Protein AF-A0A8J7X4N8-F1 (afdb_monomer_lite)

Secondary structure (DSSP, 8-state):
--EEEEEEEE-SS-EEEEEEEEEETT--SHHHHHTTTT----

pLDDT: mean 93.08, std 3.37, range [78.81, 97.38]

Sequence (42 aa):
MDAVVISYRRGRRTQNTYQMVIQPEGTKTKADAEKLIGKKVE

Radius of gyration: 11.46 Å; chains: 1; bounding box: 22×22×28 Å

Foldseek 3Di:
DDKAFPAADDDPPGGDPVGTDIGDPPDDDPVSVVVCPPPDDD

Structure (mmCIF, N/CA/C/O backbone):
data_AF-A0A8J7X4N8-F1
#
_entry.id   AF-A0A8J7X4N8-F1
#
loop_
_atom_site.group_PDB
_atom_site.id
_atom_site.type_symbol
_atom_site.label_atom_id
_atom_site.label_alt_id
_atom_site.label_comp_id
_atom_site.label_asym_id
_atom_site.label_entity_id
_atom_site.label_seq_id
_atom_site.pdbx_PDB_ins_code
_atom_site.Cartn_x
_atom_site.Cartn_y
_atom_site.Cartn_z
_atom_site.occupancy
_atom_site.B_iso_or_equiv
_atom_site.auth_seq_id
_atom_site.auth_comp_id
_atom_site.auth_asym_id
_atom_site.auth_atom_id
_atom_site.pdbx_PDB_model_num
ATOM 1 N N . MET A 1 1 ? -11.910 -8.345 5.185 1.00 78.81 1 MET A N 1
ATOM 2 C CA . MET A 1 1 ? -11.960 -6.876 5.045 1.00 78.81 1 MET A CA 1
ATOM 3 C C . MET A 1 1 ? -11.500 -6.627 3.648 1.00 78.81 1 MET A C 1
ATOM 5 O O . MET A 1 1 ? -10.383 -7.023 3.327 1.00 78.81 1 MET A O 1
ATOM 9 N N . ASP A 1 2 ? -12.375 -6.062 2.842 1.00 87.62 2 ASP A N 1
ATOM 10 C CA . ASP A 1 2 ? -12.144 -6.051 1.414 1.00 87.62 2 ASP A CA 1
ATOM 11 C C . ASP A 1 2 ? -11.303 -4.825 1.065 1.00 87.62 2 ASP A C 1
ATOM 13 O O . ASP A 1 2 ? -11.341 -3.782 1.732 1.00 87.62 2 ASP A O 1
ATOM 17 N N . ALA A 1 3 ? -10.445 -4.982 0.068 1.00 91.88 3 ALA A N 1
ATOM 18 C CA . ALA A 1 3 ? -9.554 -3.932 -0.378 1.00 91.88 3 ALA A CA 1
ATOM 19 C C . ALA A 1 3 ? -9.452 -3.978 -1.894 1.00 91.88 3 ALA A C 1
ATOM 21 O O . ALA A 1 3 ? -9.330 -5.041 -2.499 1.00 91.88 3 ALA A O 1
ATOM 22 N N . VAL A 1 4 ? -9.465 -2.800 -2.507 1.00 94.00 4 VAL A N 1
ATOM 23 C CA . VAL A 1 4 ? -9.278 -2.675 -3.948 1.00 94.00 4 VAL A CA 1
ATOM 24 C C . VAL A 1 4 ? -7.802 -2.424 -4.217 1.00 94.00 4 VAL A C 1
ATOM 26 O O . VAL A 1 4 ? -7.215 -1.465 -3.709 1.00 94.00 4 VAL A O 1
ATOM 29 N N . VAL A 1 5 ? -7.189 -3.279 -5.032 1.00 93.19 5 VAL A N 1
ATOM 30 C CA . VAL A 1 5 ? -5.849 -3.028 -5.567 1.00 93.19 5 VAL A CA 1
ATOM 31 C C . VAL A 1 5 ? -5.949 -1.896 -6.583 1.00 93.19 5 VAL A C 1
ATOM 33 O O . VAL A 1 5 ? -6.586 -2.048 -7.621 1.00 93.19 5 VAL A O 1
ATOM 36 N N . ILE A 1 6 ? -5.306 -0.760 -6.304 1.00 94.56 6 ILE A N 1
ATOM 37 C CA . ILE A 1 6 ? -5.302 0.376 -7.233 1.00 94.56 6 ILE A CA 1
ATOM 38 C C . ILE A 1 6 ? -4.233 0.164 -8.3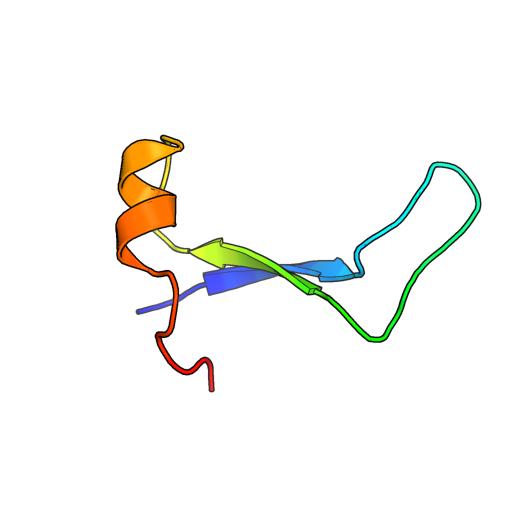02 1.00 94.56 6 ILE A C 1
ATOM 40 O O . ILE A 1 6 ? -4.492 0.283 -9.497 1.00 94.56 6 ILE A O 1
ATOM 44 N N . SER A 1 7 ? -2.992 -0.068 -7.870 1.00 95.31 7 SER A N 1
ATOM 45 C CA . SER A 1 7 ? -1.839 -0.195 -8.765 1.00 95.31 7 SER A CA 1
ATOM 46 C C . SER A 1 7 ? -0.601 -0.673 -8.012 1.00 95.31 7 SER A C 1
ATOM 48 O O . SER A 1 7 ? -0.571 -0.704 -6.785 1.00 95.31 7 SER A O 1
ATOM 50 N N . TYR A 1 8 ? 0.462 -0.984 -8.744 1.00 97.38 8 TYR A N 1
ATOM 51 C CA . TYR A 1 8 ? 1.804 -1.043 -8.176 1.00 97.38 8 TYR A CA 1
ATOM 52 C C . TYR A 1 8 ? 2.318 0.349 -7.804 1.00 97.38 8 TYR A C 1
ATOM 54 O O . TYR A 1 8 ? 1.947 1.352 -8.421 1.00 97.38 8 TYR A O 1
ATOM 62 N N . ARG A 1 9 ? 3.237 0.417 -6.836 1.00 96.12 9 ARG A N 1
ATOM 63 C CA . ARG A 1 9 ? 3.899 1.674 -6.481 1.00 96.12 9 ARG A CA 1
ATOM 64 C C . ARG A 1 9 ? 4.656 2.194 -7.698 1.00 96.12 9 ARG A C 1
ATOM 66 O O . ARG A 1 9 ? 5.519 1.516 -8.245 1.00 96.12 9 ARG A O 1
ATOM 73 N N . ARG A 1 10 ? 4.351 3.411 -8.134 1.00 97.25 10 ARG A N 1
ATOM 74 C CA . ARG A 1 10 ? 4.870 3.945 -9.397 1.00 97.25 10 ARG A CA 1
ATOM 75 C C . ARG A 1 10 ? 5.223 5.420 -9.303 1.00 97.25 10 ARG A C 1
ATOM 77 O O . ARG A 1 10 ? 4.604 6.171 -8.556 1.00 97.25 10 ARG A O 1
ATOM 84 N N . GLY A 1 11 ? 6.220 5.817 -10.084 1.00 95.62 11 GLY A N 1
ATOM 85 C CA . GLY A 1 11 ? 6.461 7.205 -10.455 1.00 95.62 11 GLY A CA 1
ATOM 86 C C . GLY A 1 11 ? 5.737 7.545 -11.759 1.00 95.62 11 GLY A C 1
ATOM 87 O O . GLY A 1 11 ? 5.007 6.733 -12.330 1.00 95.62 11 GLY A O 1
ATOM 88 N N . ARG A 1 12 ? 5.978 8.749 -12.286 1.00 95.44 12 ARG A N 1
ATOM 89 C CA . ARG A 1 12 ? 5.324 9.214 -13.523 1.00 95.44 12 ARG A CA 1
ATOM 90 C C . ARG A 1 12 ? 5.643 8.344 -14.751 1.00 95.44 12 ARG A C 1
ATOM 92 O O . ARG A 1 12 ? 4.797 8.214 -15.627 1.00 95.44 12 ARG A O 1
ATOM 99 N N . ARG A 1 13 ? 6.849 7.767 -14.824 1.00 96.44 13 ARG A N 1
ATOM 100 C CA . ARG A 1 13 ? 7.339 6.954 -15.961 1.00 96.44 13 ARG A CA 1
ATOM 101 C C . ARG A 1 13 ? 7.931 5.599 -15.553 1.00 96.44 13 ARG A C 1
ATOM 103 O O . ARG A 1 13 ? 8.432 4.877 -16.402 1.00 96.44 13 ARG A O 1
ATOM 110 N N . THR A 1 14 ? 7.912 5.272 -14.265 1.00 96.19 14 THR A N 1
ATOM 111 C CA . THR A 1 14 ? 8.522 4.056 -13.712 1.00 96.19 14 THR A CA 1
ATOM 112 C C . THR A 1 14 ? 7.523 3.341 -12.820 1.00 96.19 14 THR A C 1
ATOM 114 O O . THR A 1 14 ? 6.685 3.984 -12.188 1.00 96.19 14 THR A O 1
ATOM 117 N N . GLN A 1 15 ? 7.609 2.017 -12.754 1.00 95.88 15 GLN A N 1
ATOM 118 C CA . GLN A 1 15 ? 6.733 1.186 -11.936 1.00 95.88 15 GLN A CA 1
ATOM 119 C 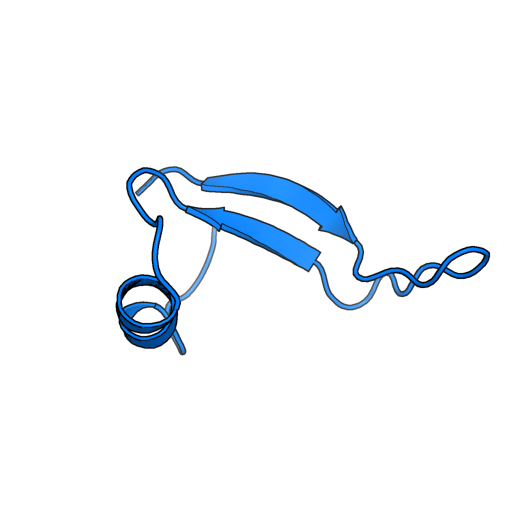C . GLN A 1 15 ? 7.580 0.203 -11.136 1.00 95.88 15 GLN A C 1
ATOM 121 O O . GLN A 1 15 ? 8.423 -0.491 -11.693 1.00 95.88 15 GLN A O 1
ATOM 126 N N . ASN A 1 16 ? 7.363 0.169 -9.827 1.00 96.50 16 ASN A N 1
ATOM 127 C CA . ASN A 1 16 ? 7.986 -0.776 -8.920 1.00 96.50 16 ASN A CA 1
ATOM 128 C C . ASN A 1 16 ? 6.992 -1.903 -8.625 1.00 96.50 16 ASN A C 1
ATOM 130 O O . ASN A 1 16 ? 5.998 -1.694 -7.936 1.00 96.50 16 ASN A O 1
ATOM 134 N N . THR A 1 17 ? 7.274 -3.096 -9.137 1.00 95.88 17 THR A N 1
ATOM 135 C CA . THR A 1 17 ? 6.407 -4.275 -9.026 1.00 95.88 17 THR A CA 1
ATOM 136 C C . THR A 1 17 ? 6.526 -5.013 -7.691 1.00 95.88 17 THR A C 1
ATOM 138 O O . THR A 1 17 ? 5.691 -5.861 -7.401 1.00 95.88 17 THR A O 1
ATOM 141 N N . TYR A 1 18 ? 7.506 -4.671 -6.847 1.00 96.50 18 TYR A N 1
ATOM 142 C CA . TYR A 1 18 ? 7.690 -5.288 -5.526 1.00 96.50 18 TYR A CA 1
ATOM 143 C C . TYR A 1 18 ? 6.719 -4.757 -4.465 1.00 96.50 18 TYR A C 1
ATOM 145 O O . TYR A 1 18 ? 6.644 -5.304 -3.369 1.00 96.50 18 TYR A O 1
ATOM 153 N N . GLN A 1 19 ? 6.019 -3.655 -4.747 1.00 95.44 19 GLN A N 1
ATOM 154 C CA . GLN A 1 19 ? 5.124 -2.997 -3.796 1.00 95.44 19 GLN A CA 1
ATOM 155 C C . GLN A 1 19 ? 3.816 -2.607 -4.476 1.00 95.44 19 GLN A C 1
ATOM 157 O O . GLN A 1 19 ? 3.816 -2.088 -5.593 1.00 95.44 19 GLN A O 1
ATOM 162 N N . MET A 1 20 ? 2.704 -2.80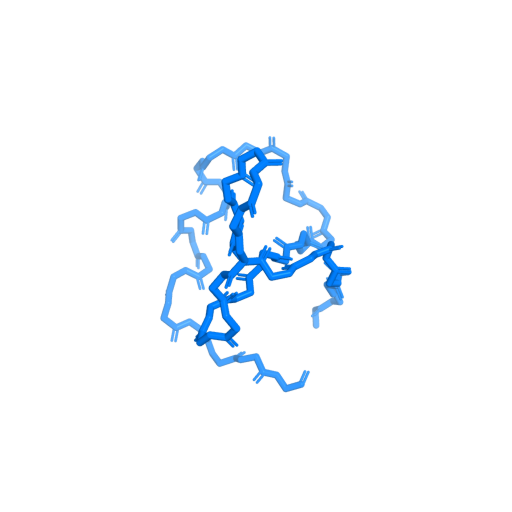1 -3.774 1.00 95.25 20 MET A N 1
ATOM 163 C CA . MET A 1 20 ? 1.360 -2.486 -4.256 1.00 95.25 20 MET A CA 1
ATOM 164 C C . MET A 1 20 ? 0.714 -1.393 -3.409 1.00 95.25 20 MET A C 1
ATOM 166 O O . MET A 1 20 ? 0.992 -1.253 -2.220 1.00 95.25 20 MET A O 1
ATOM 170 N N . VAL A 1 21 ? -0.148 -0.612 -4.049 1.00 94.62 21 VAL A N 1
ATOM 171 C CA . VAL A 1 21 ? -1.007 0.390 -3.426 1.00 94.62 21 VAL A CA 1
ATOM 172 C C . VAL A 1 21 ? -2.419 -0.178 -3.403 1.00 94.62 21 VAL A C 1
ATOM 174 O O . VAL A 1 21 ? -3.011 -0.438 -4.455 1.00 94.62 21 VAL A O 1
ATOM 177 N N . ILE A 1 22 ? -2.944 -0.369 -2.198 1.00 94.31 22 ILE A N 1
ATOM 178 C CA . ILE A 1 22 ? -4.291 -0.880 -1.953 1.00 94.31 22 I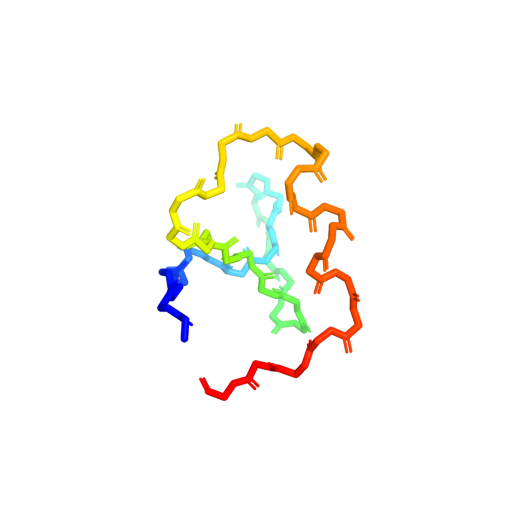LE A CA 1
ATOM 179 C C . ILE A 1 22 ? -5.126 0.180 -1.242 1.00 94.31 22 ILE A C 1
ATOM 181 O O . ILE A 1 22 ? -4.600 0.975 -0.464 1.00 94.31 22 ILE A O 1
ATOM 185 N N . GLN A 1 23 ? -6.425 0.166 -1.504 1.00 93.38 23 GLN A N 1
ATOM 186 C CA . GLN A 1 23 ? -7.413 0.990 -0.827 1.00 93.38 23 GLN A CA 1
ATOM 187 C C . GLN A 1 23 ? -8.342 0.070 -0.033 1.00 93.38 23 GLN A C 1
ATOM 189 O O . GLN A 1 23 ? -9.237 -0.540 -0.624 1.00 93.38 23 GLN A O 1
ATOM 194 N N . PRO A 1 24 ? -8.135 -0.060 1.288 1.00 93.50 24 PRO A N 1
ATOM 195 C CA . PRO A 1 24 ? -9.032 -0.824 2.139 1.00 93.50 24 PRO A CA 1
ATOM 196 C C . PRO A 1 24 ? -10.390 -0.126 2.229 1.00 93.50 24 PRO A C 1
ATOM 198 O O . PRO A 1 24 ? -10.471 1.110 2.303 1.00 93.50 24 PRO A O 1
ATOM 201 N N . GLU A 1 25 ? -11.457 -0.916 2.227 1.00 90.25 25 GLU A N 1
ATOM 202 C CA . GLU A 1 25 ? -12.818 -0.406 2.315 1.00 90.25 25 GLU A CA 1
ATOM 203 C C . GLU A 1 25 ? -13.026 0.369 3.629 1.00 90.25 25 GLU A C 1
ATOM 205 O O . GLU A 1 25 ? -12.546 -0.017 4.695 1.00 90.25 25 GLU A O 1
ATOM 210 N N . GLY A 1 26 ? -13.673 1.536 3.549 1.00 88.62 26 GLY A N 1
ATOM 211 C CA . GLY A 1 26 ? -13.924 2.406 4.706 1.00 88.62 26 GLY A CA 1
ATOM 212 C C . GLY A 1 26 ? -12.739 3.260 5.187 1.00 88.62 26 GLY A C 1
ATOM 213 O O . GLY A 1 26 ? -12.926 4.102 6.062 1.00 88.62 26 GLY A O 1
ATOM 214 N N . THR A 1 27 ? -11.542 3.126 4.606 1.00 90.25 27 THR A N 1
ATOM 215 C CA . THR A 1 27 ? -10.351 3.879 5.048 1.00 90.25 27 THR A CA 1
ATOM 216 C C . THR A 1 27 ? -10.212 5.196 4.279 1.00 90.25 27 THR A C 1
ATOM 218 O O . THR A 1 27 ? -9.823 5.195 3.116 1.00 90.25 27 THR A O 1
ATOM 221 N N . LYS A 1 28 ? -10.526 6.339 4.906 1.00 90.62 28 LYS A N 1
ATOM 222 C CA . LYS A 1 28 ? -10.470 7.666 4.243 1.00 90.62 28 LYS A CA 1
ATOM 223 C C . LYS A 1 28 ? -9.367 8.580 4.761 1.00 90.62 28 LYS A C 1
ATOM 225 O O . LYS A 1 28 ? -9.009 9.547 4.094 1.00 90.62 28 LYS A O 1
ATOM 230 N N . THR A 1 29 ? -8.846 8.298 5.950 1.00 94.56 29 THR A N 1
ATOM 231 C CA . THR A 1 29 ? -7.838 9.132 6.603 1.00 94.56 29 THR A CA 1
ATOM 232 C C . THR A 1 29 ? -6.536 8.367 6.793 1.00 94.56 29 THR A C 1
ATOM 234 O O . THR A 1 29 ? -6.513 7.136 6.861 1.00 94.56 29 THR A O 1
ATOM 237 N N . LYS A 1 30 ? -5.432 9.110 6.926 1.00 92.12 30 LYS A N 1
ATOM 238 C CA . LYS A 1 30 ? -4.116 8.541 7.242 1.00 92.12 30 LYS A CA 1
ATOM 239 C C . LYS A 1 30 ? -4.138 7.752 8.557 1.00 92.12 30 LYS A C 1
ATOM 241 O O . LYS A 1 30 ? -3.570 6.669 8.618 1.00 92.12 30 LYS A O 1
ATOM 246 N N . ALA A 1 31 ? -4.841 8.265 9.568 1.00 93.31 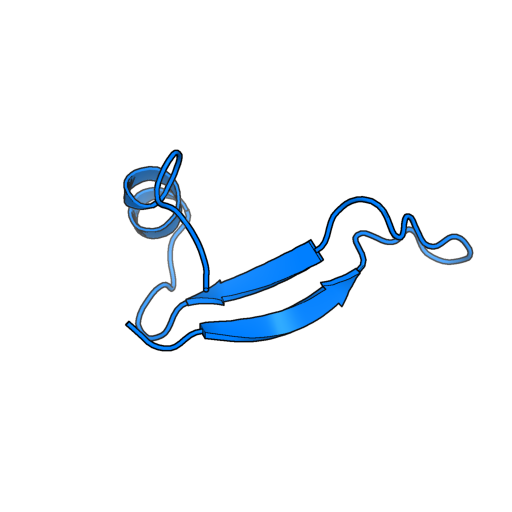31 ALA A N 1
ATOM 247 C CA . ALA A 1 31 ? -4.956 7.631 10.880 1.00 93.31 31 ALA A CA 1
ATOM 248 C C . ALA A 1 31 ? -5.661 6.265 10.820 1.00 93.31 31 ALA A C 1
ATOM 250 O O . ALA A 1 31 ? -5.322 5.355 11.574 1.00 93.31 31 ALA A O 1
ATOM 251 N N . ASP A 1 32 ? -6.623 6.091 9.912 1.00 91.00 32 ASP A N 1
ATOM 252 C CA . ASP A 1 32 ? -7.290 4.800 9.732 1.00 91.00 32 ASP A CA 1
ATOM 253 C C . ASP A 1 32 ? -6.393 3.795 9.007 1.00 91.00 32 ASP A C 1
ATOM 255 O O . ASP A 1 32 ? -6.356 2.624 9.382 1.00 91.00 32 ASP A O 1
ATOM 259 N N . ALA A 1 33 ? -5.610 4.263 8.029 1.00 91.62 33 ALA A N 1
ATOM 260 C CA . ALA A 1 33 ? -4.641 3.428 7.325 1.00 91.62 33 ALA A CA 1
ATOM 261 C C . ALA A 1 33 ? -3.505 2.950 8.249 1.00 91.62 33 ALA A C 1
ATOM 263 O O . ALA A 1 33 ? -3.057 1.810 8.137 1.00 91.62 33 ALA A O 1
ATOM 264 N N . GLU A 1 34 ? -3.069 3.781 9.200 1.00 94.38 34 GLU A N 1
ATOM 265 C CA . GLU A 1 34 ? -2.009 3.434 10.157 1.00 94.38 34 GLU A CA 1
ATOM 266 C C . GLU A 1 34 ? -2.377 2.232 11.045 1.00 94.38 34 GLU A C 1
ATOM 268 O O . GLU A 1 34 ? -1.517 1.410 11.355 1.00 94.38 34 GLU A O 1
ATOM 273 N N . LYS A 1 35 ? -3.664 2.046 11.368 1.00 92.81 35 LYS A N 1
ATOM 274 C CA . LYS A 1 35 ? -4.160 0.888 12.142 1.00 92.81 35 LYS A CA 1
ATOM 275 C C . LYS A 1 35 ? -4.037 -0.449 11.400 1.00 92.81 35 LYS A C 1
ATOM 277 O O . LYS A 1 35 ? -4.230 -1.509 11.997 1.00 92.81 35 LYS A O 1
ATOM 282 N N . LEU A 1 36 ? -3.796 -0.415 10.091 1.00 91.06 36 LEU A N 1
ATOM 283 C CA . LEU A 1 36 ? -3.710 -1.600 9.237 1.00 91.06 36 LEU A CA 1
ATOM 284 C C . LEU A 1 36 ? -2.260 -2.032 8.980 1.00 91.06 36 LEU A C 1
ATOM 286 O O . LEU A 1 36 ? -2.035 -3.082 8.376 1.00 91.06 36 LEU A O 1
ATOM 290 N N . ILE A 1 37 ? -1.277 -1.268 9.468 1.00 92.62 37 ILE A N 1
ATOM 291 C CA . ILE A 1 37 ?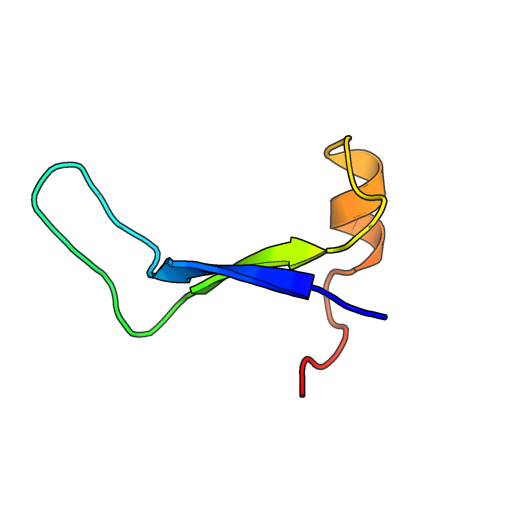 0.141 -1.612 9.354 1.00 92.62 37 ILE A CA 1
ATOM 292 C C . ILE A 1 37 ? 0.407 -2.949 10.061 1.00 92.62 37 ILE A C 1
ATOM 294 O O . ILE A 1 37 ? 0.000 -3.162 11.201 1.00 92.62 37 ILE A O 1
ATOM 298 N N . GLY A 1 38 ? 1.098 -3.858 9.370 1.00 92.56 38 GLY A N 1
ATOM 299 C CA . GLY A 1 38 ? 1.479 -5.174 9.896 1.00 92.56 38 GLY A CA 1
ATOM 300 C C . GLY A 1 38 ? 0.412 -6.263 9.757 1.00 92.56 38 GLY A C 1
ATOM 301 O O . GLY A 1 38 ? 0.700 -7.425 10.042 1.00 92.56 38 GLY A O 1
ATOM 302 N N . LYS A 1 39 ? -0.796 -5.933 9.282 1.00 92.88 39 LYS A N 1
ATOM 303 C CA . LYS A 1 39 ? -1.796 -6.952 8.944 1.00 92.88 39 LYS A CA 1
ATOM 304 C C . LYS A 1 39 ? -1.404 -7.679 7.657 1.00 92.88 39 LYS A C 1
ATOM 306 O O . LYS A 1 39 ? -0.868 -7.073 6.730 1.00 92.88 39 LYS A O 1
ATOM 311 N N . LYS A 1 40 ? -1.680 -8.984 7.605 1.00 92.00 40 LYS A N 1
ATOM 312 C CA . LYS A 1 40 ? -1.518 -9.780 6.384 1.00 92.00 40 LYS A CA 1
ATOM 313 C C . LYS A 1 40 ? -2.656 -9.477 5.411 1.00 92.00 40 LYS A C 1
ATOM 315 O O . LYS A 1 40 ? -3.786 -9.246 5.836 1.00 92.00 40 LYS A O 1
ATOM 320 N N . VAL A 1 41 ? -2.318 -9.467 4.127 1.00 90.25 41 VAL A N 1
ATOM 321 C CA . VAL A 1 41 ? -3.251 -9.328 3.006 1.00 90.25 41 VAL A CA 1
ATOM 322 C C . VAL A 1 41 ? -3.257 -10.671 2.282 1.00 90.25 41 VAL A C 1
ATOM 324 O O . VAL A 1 41 ? -2.179 -11.226 2.059 1.00 90.25 41 VAL A O 1
ATOM 327 N N . GLU A 1 42 ? -4.444 -11.181 1.969 1.00 87.19 42 GLU A N 1
ATOM 328 C CA . GLU A 1 42 ? -4.680 -12.416 1.207 1.00 87.19 42 GLU A CA 1
ATOM 329 C C . GLU A 1 42 ? -5.505 -12.106 -0.043 1.00 87.19 42 GLU A C 1
ATOM 331 O O . GLU A 1 42 ? -6.335 -11.168 0.030 1.00 87.19 42 GLU A O 1
#